Protein AF-A0A659UHJ4-F1 (afdb_monomer_lite)

Foldseek 3Di:
DVVVLVVVLCCCCVPVVDDSVVSNVVSVVVVVVVVVVVCVVCVVVVVPDPPDDVVVCQQQPNDDPNHHNVVVVVVVVVVVVVCCCVPDPCVVVVVD

Radius of gyration: 18.61 Å; chains: 1; bounding box: 49×20×44 Å

pLDDT: mean 73.43, std 11.4, range [45.81, 89.38]

Structure (mmCIF, N/CA/C/O backbone):
data_AF-A0A659UHJ4-F1
#
_entry.id   AF-A0A659UHJ4-F1
#
loop_
_atom_s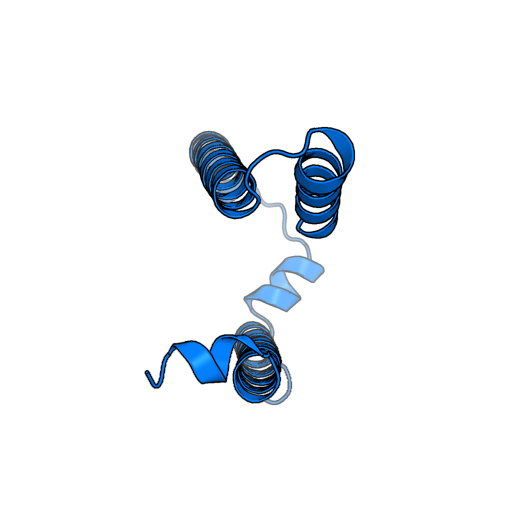ite.group_PDB
_atom_site.id
_atom_site.type_symbol
_atom_site.label_atom_id
_atom_site.label_alt_id
_atom_site.label_comp_id
_atom_site.label_asym_id
_atom_site.label_entity_id
_atom_site.label_seq_id
_atom_site.pdbx_PDB_ins_code
_atom_site.Cartn_x
_atom_site.Cartn_y
_atom_site.Cartn_z
_atom_site.occupancy
_atom_site.B_iso_or_equiv
_atom_site.auth_seq_id
_atom_site.auth_comp_id
_atom_site.auth_asym_id
_atom_site.auth_atom_id
_atom_site.pdbx_PDB_model_num
ATOM 1 N N . THR A 1 1 ? -0.776 -9.237 4.557 1.00 60.72 1 THR A N 1
ATOM 2 C CA . THR A 1 1 ? -1.642 -8.065 4.830 1.00 60.72 1 THR A CA 1
ATOM 3 C C . THR A 1 1 ? -2.667 -7.794 3.732 1.00 60.72 1 THR A C 1
ATOM 5 O O . THR A 1 1 ? -3.848 -7.734 4.044 1.00 60.72 1 THR A O 1
ATOM 8 N N . GLY A 1 2 ? -2.280 -7.720 2.449 1.00 66.38 2 GLY A N 1
ATOM 9 C CA . GLY A 1 2 ? -3.224 -7.447 1.344 1.00 66.38 2 GLY A CA 1
ATOM 10 C C . GLY A 1 2 ? -4.383 -8.445 1.188 1.00 66.38 2 GLY A C 1
ATOM 11 O O . GLY A 1 2 ? -5.489 -8.039 0.851 1.00 66.38 2 GLY A O 1
ATOM 12 N N . LEU A 1 3 ? -4.173 -9.726 1.511 1.00 75.31 3 LEU A N 1
ATOM 13 C CA . LEU A 1 3 ? -5.217 -10.759 1.427 1.00 75.31 3 LEU A CA 1
ATOM 14 C C . LEU A 1 3 ? -6.364 -10.508 2.424 1.00 75.31 3 LEU A C 1
ATOM 16 O O . LEU A 1 3 ? -7.528 -10.615 2.056 1.00 75.31 3 LEU A O 1
ATOM 20 N N . ILE A 1 4 ? -6.047 -10.081 3.652 1.00 81.00 4 ILE A N 1
ATOM 21 C CA . ILE A 1 4 ? -7.046 -9.757 4.687 1.00 81.00 4 ILE A CA 1
ATOM 22 C C . ILE A 1 4 ? -7.884 -8.551 4.249 1.00 81.00 4 ILE A C 1
ATOM 24 O O . ILE A 1 4 ? -9.111 -8.602 4.277 1.00 81.00 4 ILE A O 1
ATOM 28 N N . PHE A 1 5 ? -7.231 -7.491 3.767 1.00 74.25 5 PHE A N 1
ATOM 29 C CA . PHE A 1 5 ? -7.928 -6.315 3.246 1.00 74.25 5 PHE A CA 1
ATOM 30 C C . PHE A 1 5 ? -8.770 -6.634 2.001 1.00 74.25 5 PHE A C 1
ATOM 32 O O . PHE A 1 5 ? -9.868 -6.100 1.853 1.00 74.25 5 PHE A O 1
ATOM 39 N N . GLY A 1 6 ? -8.306 -7.537 1.134 1.00 76.81 6 GLY A N 1
ATOM 40 C CA . GLY A 1 6 ? -9.074 -8.037 -0.007 1.00 76.81 6 GLY A CA 1
ATOM 41 C C . GLY A 1 6 ? -10.316 -8.829 0.411 1.00 76.81 6 GLY A C 1
ATOM 42 O O . GLY A 1 6 ? -11.397 -8.592 -0.122 1.00 76.81 6 GLY A O 1
ATOM 43 N N . ALA A 1 7 ? -10.191 -9.710 1.406 1.00 82.00 7 ALA A N 1
ATOM 44 C CA . ALA A 1 7 ? -11.303 -10.498 1.934 1.00 82.00 7 ALA A CA 1
ATOM 45 C C . ALA A 1 7 ? -12.368 -9.622 2.615 1.00 82.00 7 ALA A C 1
ATOM 47 O O . ALA A 1 7 ? -13.559 -9.798 2.365 1.00 82.00 7 ALA A O 1
ATOM 48 N N . ILE A 1 8 ? -11.950 -8.632 3.414 1.00 79.69 8 ILE A N 1
ATOM 49 C CA . ILE A 1 8 ? -12.860 -7.678 4.068 1.00 79.69 8 ILE A CA 1
ATOM 50 C C . ILE A 1 8 ? -13.614 -6.847 3.023 1.00 79.69 8 ILE A C 1
ATOM 52 O O . ILE A 1 8 ? -14.835 -6.727 3.095 1.00 79.69 8 ILE A O 1
ATOM 56 N N . ASN A 1 9 ? -12.916 -6.325 2.011 1.00 78.69 9 ASN A N 1
ATOM 57 C CA . ASN A 1 9 ? -13.557 -5.578 0.928 1.00 78.69 9 ASN A CA 1
ATOM 58 C C . ASN A 1 9 ? -14.519 -6.457 0.112 1.00 78.69 9 ASN A C 1
ATOM 60 O O . ASN A 1 9 ? -15.630 -6.026 -0.190 1.00 78.69 9 ASN A O 1
ATOM 64 N N . GLY A 1 10 ? -14.136 -7.701 -0.193 1.00 76.00 10 GLY A N 1
ATOM 65 C CA . GLY A 1 10 ? -14.999 -8.667 -0.874 1.00 76.00 10 GLY A CA 1
ATOM 66 C C . GLY A 1 10 ? -16.270 -8.990 -0.084 1.00 76.00 10 GLY A C 1
ATOM 67 O O . GLY A 1 10 ? -17.354 -9.034 -0.662 1.00 76.00 10 GLY A O 1
ATOM 68 N N . TYR A 1 11 ? -16.163 -9.129 1.241 1.00 81.81 11 TYR A N 1
ATOM 69 C CA . TYR A 1 11 ? -17.307 -9.343 2.128 1.00 81.81 11 TYR A CA 1
ATOM 70 C C . TYR A 1 11 ? -18.238 -8.120 2.189 1.00 81.81 11 TYR A C 1
ATOM 72 O O . TYR A 1 11 ? -19.448 -8.255 2.018 1.00 81.81 11 TYR A O 1
ATOM 80 N N . LEU A 1 12 ? -17.695 -6.911 2.360 1.00 72.44 12 LEU A N 1
ATOM 81 C CA . LEU A 1 12 ? -18.486 -5.674 2.443 1.00 72.44 12 LEU A CA 1
ATOM 82 C C . LEU A 1 12 ? -19.227 -5.354 1.135 1.00 72.44 12 LEU A C 1
ATOM 84 O O . LEU A 1 12 ? -20.372 -4.903 1.157 1.00 72.44 12 LEU A O 1
ATOM 88 N N . VAL A 1 13 ? -18.601 -5.611 -0.013 1.00 76.62 13 VAL A N 1
ATOM 89 C CA . VAL A 1 13 ? -19.222 -5.374 -1.323 1.00 76.62 13 VAL A CA 1
AT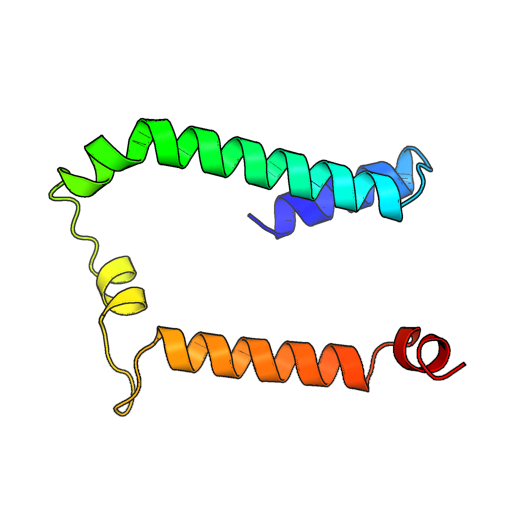OM 90 C C . VAL A 1 13 ? -20.195 -6.495 -1.690 1.00 76.62 13 VAL A C 1
ATOM 92 O O . VAL A 1 13 ? -21.300 -6.217 -2.155 1.00 76.62 13 VAL A O 1
ATOM 95 N N . GLY A 1 14 ? -19.817 -7.755 -1.461 1.00 74.88 14 GLY A N 1
ATOM 96 C CA . GLY A 1 14 ? -20.618 -8.922 -1.833 1.00 74.88 14 GLY A CA 1
ATOM 97 C C . GLY A 1 14 ? -21.831 -9.164 -0.931 1.00 74.88 14 GLY A C 1
ATOM 98 O O . GLY A 1 14 ? -22.890 -9.537 -1.432 1.00 74.88 14 GLY A O 1
ATOM 99 N N . TYR A 1 15 ? -21.701 -8.927 0.379 1.00 72.81 15 TYR A N 1
ATOM 100 C CA . TYR A 1 15 ? -22.749 -9.216 1.365 1.00 72.81 15 TYR A CA 1
ATOM 101 C C . TYR A 1 15 ? -23.552 -7.969 1.770 1.00 72.81 15 TYR A C 1
ATOM 103 O O . TYR A 1 15 ? -24.779 -8.020 1.793 1.00 72.81 15 TYR A O 1
ATOM 111 N N . LEU A 1 16 ? -22.894 -6.825 2.024 1.00 73.81 16 LEU A N 1
ATOM 112 C CA . LEU A 1 16 ? -23.570 -5.580 2.442 1.00 73.81 16 LEU A CA 1
ATOM 113 C C . LEU A 1 16 ? -24.033 -4.694 1.266 1.00 73.81 16 LEU A C 1
ATOM 115 O O . LEU A 1 16 ? -24.693 -3.682 1.497 1.00 73.81 16 LEU A O 1
ATOM 119 N N . ARG A 1 17 ? -23.717 -5.060 0.011 1.00 74.12 17 ARG A N 1
ATOM 120 C CA . ARG A 1 17 ? -24.079 -4.317 -1.221 1.00 74.12 17 ARG A CA 1
ATOM 121 C C . ARG A 1 17 ? -23.707 -2.824 -1.190 1.00 74.12 17 ARG A C 1
ATOM 123 O O . ARG A 1 17 ? -24.368 -1.993 -1.813 1.00 74.12 17 ARG A O 1
ATOM 130 N N . LEU A 1 18 ? -22.641 -2.467 -0.475 1.00 72.25 18 LEU A N 1
ATOM 131 C CA . LEU A 1 18 ? -22.114 -1.103 -0.447 1.00 72.25 18 LEU A CA 1
ATOM 132 C C . LEU A 1 18 ? -21.387 -0.778 -1.762 1.00 72.25 18 LEU A C 1
ATOM 134 O O . LEU A 1 18 ? -20.884 -1.668 -2.450 1.00 72.25 18 LEU A O 1
ATOM 138 N N . ARG A 1 19 ? -21.306 0.511 -2.123 1.00 78.75 19 ARG A N 1
ATOM 139 C CA . ARG A 1 19 ? -20.552 0.942 -3.313 1.00 78.75 19 ARG A CA 1
ATOM 140 C C . ARG A 1 19 ? -19.077 0.576 -3.150 1.00 78.75 19 ARG A C 1
ATOM 142 O O . ARG A 1 19 ? -18.386 1.161 -2.318 1.00 78.75 19 ARG A O 1
ATOM 149 N N . ALA A 1 20 ? -18.608 -0.324 -4.013 1.00 74.19 20 ALA A N 1
ATOM 150 C CA . ALA A 1 20 ? -17.269 -0.905 -3.956 1.00 74.19 20 ALA A CA 1
ATOM 151 C C . ALA A 1 20 ? -16.144 0.130 -3.899 1.00 74.19 20 ALA A C 1
ATOM 153 O O . ALA A 1 20 ? -15.194 -0.036 -3.145 1.00 74.19 20 ALA A O 1
ATOM 154 N N . PHE A 1 21 ? -16.292 1.229 -4.636 1.00 77.81 21 PHE A N 1
ATOM 155 C CA . PHE A 1 21 ? -15.305 2.302 -4.664 1.00 77.81 21 PHE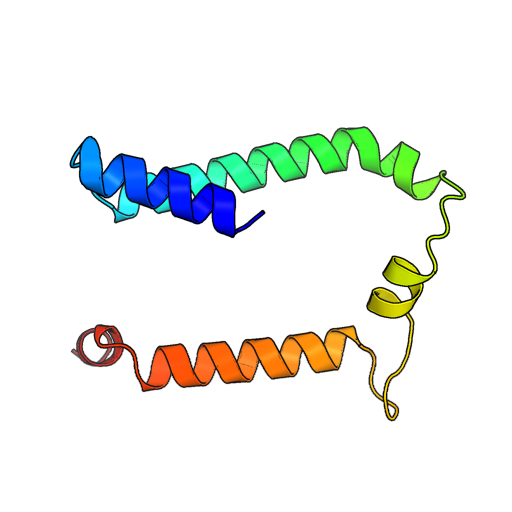 A CA 1
ATOM 156 C C . PHE A 1 21 ? -15.081 2.948 -3.289 1.00 77.81 21 PHE A C 1
ATOM 158 O O . PHE A 1 21 ? -13.943 3.186 -2.882 1.00 77.81 21 PHE A O 1
ATOM 165 N N . LEU A 1 22 ? -16.167 3.205 -2.554 1.00 79.06 22 LEU A N 1
ATOM 166 C CA . LEU A 1 22 ? -16.097 3.885 -1.265 1.00 79.06 22 LEU A CA 1
ATOM 167 C C . LEU A 1 22 ? -15.470 2.968 -0.215 1.00 79.06 22 LEU A C 1
ATOM 169 O O . LEU A 1 22 ? -14.569 3.394 0.500 1.00 79.06 22 LEU A O 1
ATOM 173 N N . THR A 1 23 ? -15.888 1.702 -0.149 1.00 81.75 23 THR A N 1
ATOM 174 C CA . THR A 1 23 ? -15.372 0.762 0.856 1.00 81.75 23 THR A CA 1
ATOM 175 C C . THR A 1 23 ? -13.891 0.475 0.650 1.00 81.75 23 THR A C 1
ATOM 177 O O . THR A 1 23 ? -13.143 0.483 1.620 1.00 81.75 23 THR A O 1
ATOM 180 N N . THR A 1 24 ? -13.426 0.351 -0.597 1.00 84.31 24 THR A N 1
ATOM 181 C CA . THR A 1 24 ? -11.995 0.154 -0.861 1.00 84.31 24 THR A CA 1
ATOM 182 C C . THR A 1 24 ? -11.161 1.374 -0.486 1.00 84.31 24 THR A C 1
ATOM 184 O O . THR A 1 24 ? -10.085 1.214 0.086 1.00 84.31 24 THR A O 1
ATOM 187 N N . LEU A 1 25 ? -11.655 2.588 -0.760 1.00 85.06 25 LEU A N 1
ATOM 188 C CA . LE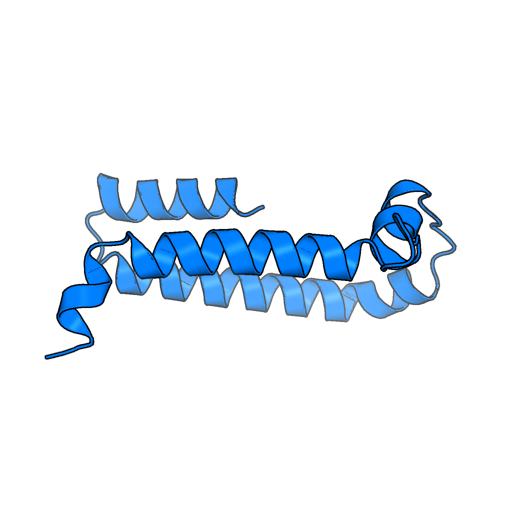U A 1 25 ? -10.957 3.827 -0.411 1.00 85.06 25 LEU A CA 1
ATOM 189 C C . LEU A 1 25 ? -10.890 4.001 1.111 1.00 85.06 25 LEU A C 1
ATOM 191 O O . LEU A 1 25 ? -9.818 4.260 1.653 1.00 85.06 25 LEU A O 1
ATOM 195 N N . VAL A 1 26 ? -12.005 3.781 1.812 1.00 84.56 26 VAL A N 1
ATOM 196 C CA . VAL A 1 26 ? -12.069 3.865 3.279 1.00 84.56 26 VAL A CA 1
ATOM 197 C C . VAL A 1 26 ? -11.155 2.832 3.930 1.00 84.56 26 VAL A C 1
ATOM 199 O O . VAL A 1 26 ? -10.391 3.176 4.828 1.00 84.56 26 VAL A O 1
ATOM 202 N N . THR A 1 27 ? -11.168 1.586 3.457 1.00 85.06 27 THR A N 1
ATOM 203 C CA . THR A 1 27 ? -10.283 0.540 3.977 1.00 85.06 27 THR A CA 1
ATOM 204 C C . THR A 1 27 ? -8.805 0.867 3.737 1.00 85.06 27 THR A C 1
ATOM 206 O O . THR A 1 27 ? -7.988 0.625 4.626 1.00 85.06 27 THR A O 1
ATOM 209 N N . PHE A 1 28 ? -8.452 1.473 2.596 1.00 84.94 28 PHE A N 1
ATOM 210 C CA . PHE A 1 28 ? -7.083 1.930 2.334 1.00 84.94 28 PHE A CA 1
ATOM 211 C C . PHE A 1 28 ? -6.651 3.074 3.256 1.00 84.94 28 PHE A C 1
ATOM 213 O O . PHE A 1 28 ? -5.573 2.996 3.842 1.00 84.94 28 PHE A O 1
ATOM 220 N N . ILE A 1 29 ? -7.480 4.110 3.419 1.00 88.50 29 ILE A N 1
ATOM 221 C CA . ILE A 1 29 ? -7.167 5.244 4.303 1.00 88.50 29 ILE A CA 1
ATOM 222 C C . ILE A 1 29 ? -7.052 4.775 5.754 1.00 88.50 29 ILE A C 1
ATOM 224 O O . ILE A 1 29 ? -6.108 5.148 6.445 1.00 88.50 29 ILE A O 1
ATOM 228 N N . PHE A 1 30 ? -7.964 3.913 6.205 1.00 86.31 30 PHE A N 1
ATOM 229 C CA . PHE A 1 30 ? -7.924 3.361 7.555 1.00 86.31 30 PHE A CA 1
ATOM 230 C C . PHE A 1 30 ? -6.657 2.529 7.795 1.00 86.31 30 PHE A C 1
ATOM 232 O O . PHE A 1 30 ? -5.971 2.723 8.795 1.00 86.31 30 PHE A O 1
ATOM 239 N N . GLY A 1 31 ? -6.303 1.644 6.855 1.00 85.81 31 GLY A N 1
ATOM 240 C CA . GLY A 1 31 ? -5.068 0.861 6.931 1.00 85.81 31 GLY A CA 1
ATOM 241 C C . GLY A 1 31 ? -3.812 1.736 6.939 1.00 85.81 31 GLY A C 1
ATOM 242 O O . GLY A 1 31 ? -2.884 1.461 7.697 1.00 85.81 31 GLY A O 1
ATOM 243 N N . ARG A 1 32 ? -3.799 2.819 6.149 1.00 87.88 32 ARG A N 1
ATOM 244 C CA . ARG A 1 32 ? -2.704 3.795 6.137 1.00 87.88 32 ARG A CA 1
ATOM 245 C C . ARG A 1 32 ? -2.581 4.533 7.469 1.00 87.88 32 ARG A C 1
ATOM 247 O O . ARG A 1 32 ? -1.484 4.600 8.006 1.00 87.88 32 ARG A O 1
ATOM 254 N N . ALA A 1 33 ? -3.688 5.038 8.007 1.00 86.62 33 ALA A N 1
ATOM 255 C CA . ALA A 1 33 ? -3.705 5.743 9.285 1.00 86.62 33 ALA A CA 1
ATOM 256 C C . ALA A 1 33 ? -3.248 4.837 10.438 1.00 86.62 33 ALA A C 1
ATOM 258 O O . ALA A 1 33 ? -2.445 5.250 11.268 1.00 86.62 33 ALA A O 1
ATOM 259 N N . LEU A 1 34 ? -3.705 3.580 10.455 1.00 87.50 34 LEU A N 1
ATOM 260 C CA . LEU A 1 34 ? -3.257 2.590 11.430 1.00 87.50 34 LEU A CA 1
ATOM 261 C C . LEU A 1 34 ? -1.745 2.354 11.324 1.00 87.50 34 LEU A C 1
ATOM 263 O O . LEU A 1 34 ? -1.051 2.367 12.335 1.00 87.50 34 LEU A O 1
ATOM 267 N N . PHE A 1 35 ? -1.229 2.179 10.105 1.00 86.56 35 PHE A N 1
ATOM 268 C CA . PHE A 1 35 ? 0.204 2.012 9.877 1.00 86.56 35 PHE A CA 1
ATOM 269 C C . PHE A 1 35 ? 1.012 3.235 10.328 1.00 86.56 35 PHE A C 1
ATOM 271 O O . PHE A 1 35 ? 2.022 3.063 10.998 1.00 86.56 35 PHE A O 1
ATOM 278 N N . ASP A 1 36 ? 0.559 4.453 10.025 1.00 86.44 36 ASP A N 1
ATOM 279 C CA . ASP A 1 36 ? 1.249 5.683 10.430 1.00 86.44 36 ASP A CA 1
ATOM 280 C C . ASP A 1 36 ? 1.271 5.847 11.960 1.00 86.44 36 ASP A C 1
ATOM 282 O O . ASP A 1 36 ? 2.296 6.252 12.509 1.00 86.44 36 ASP A O 1
ATOM 286 N N . ILE A 1 37 ? 0.197 5.476 12.671 1.00 85.50 37 ILE A N 1
ATOM 287 C CA . ILE A 1 37 ? 0.181 5.449 14.145 1.00 85.50 37 ILE A CA 1
ATOM 288 C C . ILE A 1 37 ? 1.205 4.438 14.663 1.00 85.50 37 ILE A C 1
ATOM 290 O O . ILE A 1 37 ? 2.034 4.786 15.501 1.00 85.50 37 ILE A O 1
ATOM 294 N N . LEU A 1 38 ? 1.182 3.209 14.135 1.00 83.06 38 LEU A N 1
ATOM 295 C CA . LEU A 1 38 ? 2.119 2.157 14.529 1.00 83.06 38 LEU A CA 1
ATOM 296 C C . LEU A 1 38 ? 3.567 2.596 14.295 1.00 83.06 38 LEU A C 1
ATOM 298 O O . LEU A 1 38 ? 4.385 2.504 15.201 1.00 83.06 38 LEU A O 1
ATOM 302 N N . VAL A 1 39 ? 3.888 3.119 13.113 1.00 82.44 39 VAL A N 1
ATOM 303 C CA . VAL A 1 39 ? 5.233 3.622 12.817 1.00 82.44 39 VAL A CA 1
ATOM 304 C C . VAL A 1 39 ? 5.590 4.772 13.745 1.00 82.44 39 VAL A C 1
ATOM 306 O O . VAL A 1 39 ? 6.670 4.759 14.306 1.00 82.44 39 VAL A O 1
ATOM 309 N N . THR A 1 40 ? 4.705 5.736 13.983 1.00 84.44 40 THR A N 1
ATOM 310 C CA . THR A 1 40 ? 5.015 6.866 14.874 1.00 84.44 40 THR A CA 1
ATOM 311 C C . THR A 1 40 ? 5.319 6.408 16.303 1.00 84.44 40 THR A C 1
ATOM 313 O O . THR A 1 40 ? 6.221 6.944 16.939 1.00 84.44 40 THR A O 1
ATOM 316 N N . THR A 1 41 ? 4.593 5.409 16.814 1.00 77.00 41 THR A N 1
ATOM 317 C CA . THR A 1 41 ? 4.797 4.883 18.172 1.00 77.00 41 THR A CA 1
ATOM 318 C C . THR A 1 41 ? 6.013 3.962 18.270 1.00 77.00 41 THR A C 1
ATOM 320 O O . THR A 1 41 ? 6.761 4.054 19.236 1.00 77.00 41 THR A O 1
ATOM 323 N N . TYR A 1 42 ? 6.240 3.103 17.275 1.00 74.75 42 TYR A N 1
ATOM 324 C CA . TYR A 1 42 ? 7.293 2.085 17.312 1.00 74.75 42 TYR A CA 1
ATOM 325 C C . TYR A 1 42 ? 8.571 2.482 16.557 1.00 74.75 42 TYR A C 1
ATOM 327 O O . TYR A 1 42 ? 9.555 1.760 16.639 1.00 74.75 42 TYR A O 1
ATOM 335 N N . ALA A 1 43 ? 8.616 3.609 15.835 1.00 67.62 43 ALA A N 1
ATOM 336 C CA . ALA A 1 43 ? 9.796 4.014 15.058 1.00 67.62 43 ALA A CA 1
ATOM 337 C C . ALA A 1 43 ? 11.033 4.237 15.931 1.00 67.62 43 ALA A C 1
ATOM 339 O O . ALA A 1 43 ? 12.132 3.883 15.511 1.00 67.62 43 ALA A O 1
ATOM 340 N N . ALA A 1 44 ? 10.861 4.804 17.129 1.00 65.81 44 ALA A N 1
ATOM 341 C CA . ALA A 1 44 ? 11.963 5.019 18.065 1.00 65.81 44 ALA A CA 1
ATOM 342 C C . ALA A 1 44 ? 12.508 3.685 18.600 1.00 65.81 44 ALA A C 1
ATOM 344 O O . ALA A 1 44 ? 13.719 3.471 18.602 1.00 65.81 44 ALA A O 1
ATOM 345 N N . ASP A 1 45 ? 11.615 2.761 18.963 1.00 62.53 45 ASP A N 1
ATOM 346 C CA . ASP A 1 45 ? 11.993 1.426 19.433 1.00 62.53 45 ASP A CA 1
ATOM 347 C C . ASP A 1 45 ? 12.632 0.592 18.316 1.00 62.53 45 ASP A C 1
ATOM 349 O O . ASP A 1 45 ? 13.616 -0.094 18.559 1.00 62.53 45 ASP A O 1
ATOM 353 N N . VAL A 1 46 ? 12.136 0.686 17.078 1.00 63.06 46 VAL A N 1
ATOM 354 C CA . VAL A 1 46 ? 12.711 0.002 15.907 1.00 63.06 46 VAL A CA 1
ATOM 355 C C . VAL A 1 46 ? 14.091 0.560 15.548 1.00 63.06 46 VAL A C 1
ATOM 357 O O . VAL A 1 46 ? 14.973 -0.218 15.207 1.00 63.06 46 VAL A O 1
ATOM 360 N N . GLN A 1 47 ? 14.315 1.875 15.658 1.00 60.88 47 GLN A N 1
ATOM 361 C CA . GLN A 1 47 ? 15.631 2.481 15.390 1.00 60.88 47 GLN A CA 1
ATOM 362 C C . GLN A 1 47 ? 16.689 2.132 16.441 1.00 60.88 47 GLN A C 1
ATOM 364 O O . GLN A 1 47 ? 17.874 2.103 16.120 1.00 60.88 47 GLN A O 1
ATOM 369 N N . LEU A 1 48 ? 16.277 1.885 17.686 1.00 60.94 48 LEU A N 1
ATOM 370 C CA . LEU A 1 48 ? 17.173 1.517 18.786 1.00 60.94 48 LEU A CA 1
ATOM 371 C C . LEU A 1 48 ? 17.276 -0.002 18.993 1.00 60.94 48 LEU A C 1
ATOM 373 O O . LEU A 1 48 ? 18.131 -0.465 19.750 1.00 60.94 48 LEU A O 1
ATOM 377 N N . SER A 1 49 ? 16.415 -0.783 18.338 1.00 52.00 49 SER A N 1
ATOM 378 C CA . SER A 1 49 ? 16.416 -2.237 18.430 1.00 52.00 49 SER A CA 1
ATOM 379 C C . SER A 1 49 ? 17.581 -2.828 17.641 1.00 52.00 49 SER A C 1
ATOM 381 O O . SER A 1 49 ? 17.699 -2.644 16.434 1.00 52.00 49 SER A O 1
ATOM 383 N N . THR A 1 50 ? 18.403 -3.634 18.310 1.00 55.03 50 THR A N 1
ATOM 384 C CA . THR A 1 50 ? 19.409 -4.514 17.694 1.00 55.03 50 THR A CA 1
ATOM 385 C C . THR A 1 50 ? 18.785 -5.784 17.098 1.00 55.03 50 THR A C 1
ATOM 387 O O . THR A 1 50 ? 19.451 -6.815 16.987 1.00 55.03 50 THR A O 1
ATOM 390 N N . ALA A 1 51 ? 17.498 -5.748 16.737 1.00 54.19 51 ALA A N 1
ATOM 391 C CA . ALA A 1 51 ? 16.815 -6.831 16.045 1.00 54.19 51 ALA A CA 1
ATOM 392 C C . ALA A 1 51 ? 17.284 -6.896 14.583 1.00 54.19 51 ALA A C 1
ATOM 394 O O . ALA A 1 51 ? 16.574 -6.497 13.664 1.00 54.19 51 ALA A O 1
ATOM 395 N N . THR A 1 52 ? 18.499 -7.406 14.373 1.00 57.97 52 THR A N 1
ATOM 396 C CA . THR A 1 52 ? 18.932 -7.886 13.060 1.00 57.97 52 THR A CA 1
ATOM 397 C C . THR A 1 52 ? 18.115 -9.128 12.739 1.00 57.97 52 THR A C 1
ATOM 399 O O . THR A 1 52 ? 17.985 -10.052 13.548 1.00 57.97 52 THR A O 1
ATOM 402 N N . SER A 1 53 ? 17.476 -9.121 11.580 1.00 60.34 53 SER A N 1
ATOM 403 C CA . SER A 1 53 ? 16.878 -10.328 11.043 1.00 60.34 53 SER A CA 1
ATOM 404 C C . SER A 1 53 ? 17.491 -10.519 9.671 1.00 60.34 53 SER A C 1
ATOM 406 O O . SER A 1 53 ? 17.261 -9.700 8.777 1.00 60.34 53 SER A O 1
ATOM 408 N N . ASP A 1 54 ? 18.223 -11.618 9.507 1.00 61.50 54 ASP A N 1
ATOM 409 C CA . ASP A 1 54 ? 18.943 -11.944 8.274 1.00 61.50 54 ASP A CA 1
ATOM 410 C C . ASP A 1 54 ? 18.034 -11.887 7.034 1.00 61.50 54 ASP A C 1
ATOM 412 O O . ASP A 1 54 ? 18.472 -11.550 5.940 1.00 61.50 54 ASP A O 1
ATOM 416 N N . VAL A 1 55 ? 16.736 -12.175 7.198 1.00 64.81 55 VAL A N 1
ATOM 417 C CA . VAL A 1 55 ? 15.737 -12.130 6.120 1.00 64.81 55 VAL A CA 1
ATOM 418 C C . VAL A 1 55 ? 15.364 -10.695 5.727 1.00 64.81 55 VAL A C 1
ATOM 420 O O . VAL A 1 55 ? 15.241 -10.403 4.538 1.00 64.81 55 VAL A O 1
ATOM 423 N N . LEU A 1 56 ? 15.170 -9.794 6.695 1.00 60.62 56 LEU A N 1
ATOM 424 C CA . LEU A 1 56 ? 14.859 -8.384 6.420 1.00 60.62 56 LEU A CA 1
ATOM 425 C C . LEU A 1 56 ? 16.088 -7.634 5.897 1.00 60.62 56 LEU A C 1
ATOM 427 O O . LEU A 1 56 ? 15.949 -6.850 4.959 1.00 60.62 56 LEU A O 1
ATOM 431 N N . ASP A 1 57 ? 17.273 -7.950 6.417 1.00 66.50 57 ASP A N 1
ATOM 432 C CA . ASP A 1 57 ? 18.543 -7.403 5.933 1.00 66.50 57 ASP A CA 1
ATOM 433 C C . ASP A 1 57 ? 18.842 -7.909 4.512 1.00 66.50 57 ASP A C 1
ATOM 435 O O . ASP A 1 57 ? 19.263 -7.141 3.648 1.00 66.50 57 ASP A O 1
ATOM 439 N N . PHE A 1 58 ? 18.505 -9.167 4.198 1.00 64.44 58 PHE A N 1
ATOM 440 C CA . PHE A 1 58 ? 18.594 -9.679 2.831 1.00 64.44 58 PHE A CA 1
ATOM 441 C C . PHE A 1 58 ? 17.631 -8.961 1.872 1.00 64.44 58 PHE A C 1
ATOM 443 O O . PHE A 1 58 ? 18.009 -8.604 0.759 1.00 64.44 58 PHE A O 1
ATOM 450 N N . ILE A 1 59 ? 16.388 -8.703 2.275 1.00 65.75 59 ILE A N 1
ATOM 451 C CA . ILE A 1 59 ? 15.419 -8.000 1.418 1.00 65.75 59 ILE A CA 1
ATOM 452 C C . ILE A 1 59 ? 15.794 -6.520 1.223 1.00 65.75 59 ILE A C 1
ATOM 454 O O . ILE A 1 59 ? 15.570 -5.971 0.141 1.00 65.75 59 ILE A O 1
ATOM 458 N N . GLY A 1 60 ? 16.342 -5.878 2.257 1.00 60.41 60 GLY A N 1
ATOM 459 C CA . GLY A 1 60 ? 16.675 -4.454 2.256 1.00 60.41 60 GLY A CA 1
ATOM 460 C C . GLY A 1 60 ? 18.022 -4.127 1.615 1.00 60.41 60 GLY A C 1
ATOM 461 O O . GLY A 1 60 ? 18.087 -3.247 0.757 1.00 60.41 60 GLY A O 1
ATOM 462 N N . ASP A 1 61 ? 19.073 -4.850 1.999 1.00 61.31 61 ASP A N 1
ATOM 463 C CA . ASP A 1 61 ? 20.467 -4.446 1.772 1.00 61.31 61 ASP A CA 1
ATOM 464 C C . ASP A 1 61 ? 21.247 -5.421 0.876 1.00 61.31 61 ASP A C 1
ATOM 466 O O . ASP A 1 61 ? 22.293 -5.077 0.318 1.00 61.31 61 ASP A O 1
ATOM 470 N N . SER A 1 62 ? 20.733 -6.640 0.659 1.00 65.19 62 SER A N 1
ATOM 471 C CA . SER A 1 62 ? 21.426 -7.589 -0.213 1.00 65.19 62 SER A CA 1
ATOM 472 C C . SER A 1 62 ? 21.252 -7.277 -1.699 1.00 65.19 62 SER A C 1
ATOM 474 O O . SER A 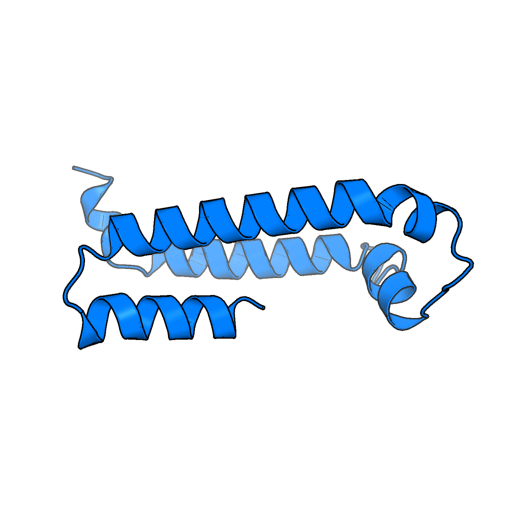1 62 ? 20.237 -6.763 -2.186 1.00 65.19 62 SER A O 1
ATOM 476 N N . THR A 1 63 ? 22.298 -7.618 -2.443 1.00 68.75 63 THR A N 1
ATOM 477 C CA . THR A 1 63 ? 22.384 -7.467 -3.890 1.00 68.75 63 THR A CA 1
ATOM 478 C C . THR A 1 63 ? 22.243 -8.837 -4.537 1.00 68.75 63 THR A C 1
ATOM 480 O O . THR A 1 63 ? 23.047 -9.738 -4.307 1.00 68.75 63 THR A O 1
ATOM 483 N N . PHE A 1 64 ? 21.236 -8.994 -5.392 1.00 67.75 64 PHE A N 1
ATOM 484 C CA . PHE A 1 64 ? 21.074 -10.174 -6.230 1.00 67.75 64 PHE A CA 1
ATOM 485 C C . PHE A 1 64 ? 21.484 -9.828 -7.663 1.00 67.75 64 PHE A C 1
ATOM 487 O O . PHE A 1 64 ? 20.890 -8.954 -8.299 1.00 67.75 64 PHE A O 1
ATOM 494 N N . TRP A 1 65 ? 22.526 -10.497 -8.171 1.00 69.50 65 TRP A N 1
ATOM 495 C CA . TRP A 1 65 ? 23.072 -10.259 -9.520 1.00 69.50 65 TRP A CA 1
ATOM 496 C C . TRP A 1 65 ? 23.465 -8.788 -9.777 1.00 69.50 65 TRP A C 1
ATOM 498 O O . TRP A 1 65 ? 23.235 -8.239 -10.850 1.00 69.50 65 TRP A O 1
ATOM 508 N N . GLY A 1 66 ? 24.051 -8.132 -8.769 1.00 76.56 66 GLY A N 1
ATOM 509 C CA . GLY A 1 66 ? 24.527 -6.747 -8.871 1.00 76.56 66 GLY A CA 1
ATOM 510 C C . GLY A 1 66 ? 23.448 -5.666 -8.725 1.00 76.56 66 GLY A C 1
ATOM 511 O O . GLY A 1 66 ? 23.791 -4.488 -8.695 1.00 76.56 66 GLY A O 1
ATOM 512 N N . LEU A 1 67 ? 22.169 -6.034 -8.576 1.00 75.25 67 LEU A N 1
ATOM 513 C CA . LEU A 1 67 ? 21.067 -5.110 -8.276 1.00 75.25 67 LEU A CA 1
ATOM 514 C C . LEU A 1 67 ? 20.470 -5.410 -6.895 1.00 75.25 67 LEU A C 1
ATOM 516 O O . LEU A 1 67 ? 20.357 -6.572 -6.506 1.00 75.25 67 LEU A O 1
ATOM 520 N N . SER A 1 68 ? 20.091 -4.374 -6.140 1.00 82.12 68 SER A N 1
ATOM 521 C CA . SER A 1 68 ? 19.430 -4.555 -4.836 1.00 82.12 68 SER A CA 1
ATOM 522 C C . SER A 1 68 ? 18.136 -5.361 -5.002 1.00 82.12 68 SER A C 1
ATOM 524 O O . SER A 1 68 ? 17.408 -5.187 -5.985 1.00 82.12 68 SER A O 1
ATOM 526 N N . VAL A 1 69 ? 17.819 -6.226 -4.036 1.00 78.62 69 VAL A N 1
ATOM 527 C CA . VAL A 1 69 ? 16.565 -7.003 -4.010 1.00 78.62 69 VAL A CA 1
ATOM 528 C C . VAL A 1 69 ? 15.329 -6.096 -4.137 1.00 78.62 69 VAL A C 1
ATOM 530 O O . VAL A 1 69 ? 14.355 -6.461 -4.802 1.00 78.62 69 VAL A O 1
ATOM 533 N N . SER A 1 70 ? 15.399 -4.864 -3.624 1.00 78.94 70 SER A N 1
ATOM 534 C CA . SER A 1 70 ? 14.357 -3.843 -3.799 1.00 78.94 70 SER A CA 1
ATOM 535 C C . SER A 1 70 ? 14.128 -3.452 -5.269 1.00 78.94 70 SER A C 1
ATOM 537 O O . SER A 1 70 ? 12.988 -3.244 -5.686 1.00 78.94 70 SER A O 1
ATOM 539 N N . VAL A 1 71 ? 15.187 -3.402 -6.087 1.00 82.50 71 VAL A N 1
ATOM 540 C CA . VAL A 1 71 ? 15.100 -3.103 -7.531 1.00 82.50 71 VAL A CA 1
ATOM 541 C C . VAL A 1 71 ? 14.419 -4.249 -8.273 1.00 82.50 71 VAL A C 1
ATOM 543 O O . VAL A 1 71 ? 13.540 -4.015 -9.100 1.00 82.50 71 VAL A O 1
ATOM 546 N N . TRP A 1 72 ? 14.762 -5.494 -7.942 1.00 83.19 72 TRP A N 1
ATOM 547 C CA . TRP A 1 72 ? 14.099 -6.667 -8.514 1.00 83.19 72 TRP A CA 1
ATOM 548 C C . TRP A 1 72 ? 12.607 -6.721 -8.167 1.00 83.19 72 TRP A C 1
ATOM 550 O O . TRP A 1 72 ? 11.782 -6.973 -9.047 1.00 83.19 72 TRP A O 1
ATOM 560 N N . LEU A 1 73 ? 12.240 -6.411 -6.920 1.00 83.88 73 LEU A N 1
ATOM 561 C CA . LEU A 1 73 ? 10.837 -6.287 -6.512 1.00 83.88 73 LEU A CA 1
ATOM 562 C C . LEU A 1 73 ? 10.107 -5.183 -7.289 1.00 83.88 73 LEU A C 1
ATOM 564 O O . LEU A 1 73 ? 8.982 -5.403 -7.743 1.00 83.88 73 LEU A O 1
ATOM 568 N N . ALA A 1 74 ? 10.746 -4.029 -7.499 1.00 83.94 74 ALA A N 1
ATOM 569 C CA . ALA A 1 74 ? 10.184 -2.943 -8.298 1.00 83.94 74 ALA A CA 1
ATOM 570 C C . ALA A 1 74 ? 9.966 -3.355 -9.764 1.00 83.94 74 ALA A C 1
ATOM 572 O O . ALA A 1 74 ? 8.918 -3.047 -10.331 1.00 83.94 74 ALA A O 1
ATOM 573 N N . ILE A 1 75 ? 10.900 -4.101 -10.364 1.00 87.12 75 ILE A N 1
ATOM 574 C CA . ILE A 1 75 ? 10.765 -4.636 -11.729 1.00 87.12 75 ILE A CA 1
ATOM 575 C C . ILE A 1 75 ? 9.573 -5.595 -11.819 1.00 87.12 75 ILE A C 1
ATOM 577 O O . ILE A 1 75 ? 8.742 -5.456 -12.718 1.00 87.12 75 ILE A O 1
ATOM 581 N N . ILE A 1 76 ? 9.441 -6.537 -10.879 1.00 89.19 76 ILE A N 1
ATOM 582 C CA . ILE A 1 76 ? 8.304 -7.470 -10.843 1.00 89.19 76 ILE A CA 1
ATOM 583 C C . ILE A 1 76 ? 6.986 -6.697 -10.715 1.00 89.19 76 ILE A C 1
ATOM 585 O O . ILE A 1 76 ? 6.049 -6.947 -11.475 1.00 89.19 76 ILE A O 1
ATOM 589 N N . LEU A 1 77 ? 6.917 -5.728 -9.797 1.00 88.31 77 LEU A N 1
ATOM 590 C CA . LEU A 1 77 ? 5.735 -4.888 -9.607 1.00 88.31 77 LEU A CA 1
ATOM 591 C C . LEU A 1 77 ? 5.394 -4.092 -10.875 1.00 88.31 77 LEU A C 1
ATOM 593 O O . LEU A 1 77 ? 4.222 -4.018 -11.252 1.00 88.31 77 LEU A O 1
ATOM 597 N N . ALA A 1 78 ? 6.397 -3.530 -11.550 1.00 85.50 78 ALA A N 1
ATOM 598 C CA . ALA A 1 78 ? 6.230 -2.793 -12.797 1.00 85.50 78 ALA A CA 1
ATOM 599 C C . ALA A 1 78 ? 5.686 -3.691 -13.912 1.00 85.50 78 ALA A C 1
ATOM 601 O O . ALA A 1 78 ? 4.749 -3.296 -14.600 1.00 85.50 78 ALA A O 1
ATOM 602 N N . ILE A 1 79 ? 6.196 -4.919 -14.050 1.00 89.38 79 ILE A N 1
ATOM 603 C CA . ILE A 1 79 ? 5.700 -5.898 -15.027 1.00 89.38 79 ILE A CA 1
ATOM 604 C C . ILE A 1 79 ? 4.249 -6.276 -14.721 1.00 89.38 79 ILE A C 1
ATOM 606 O O . ILE A 1 79 ? 3.401 -6.220 -15.610 1.00 89.38 79 ILE A O 1
ATOM 610 N N . VAL A 1 80 ? 3.938 -6.622 -13.467 1.00 86.31 80 VAL A N 1
ATOM 611 C CA . VAL A 1 80 ? 2.571 -6.975 -13.051 1.00 86.31 80 VAL A CA 1
ATOM 612 C C . VAL A 1 80 ? 1.614 -5.819 -13.323 1.00 86.31 80 VAL A C 1
ATOM 614 O O . VAL A 1 80 ? 0.555 -6.031 -13.907 1.00 86.31 80 VAL A O 1
ATOM 617 N N . THR A 1 81 ? 2.000 -4.595 -12.964 1.00 81.00 81 THR A N 1
ATOM 618 C CA . THR A 1 81 ? 1.192 -3.390 -13.188 1.00 81.00 81 THR A CA 1
ATOM 619 C C . THR A 1 81 ? 1.032 -3.098 -14.677 1.00 81.00 81 THR A C 1
ATOM 621 O O . THR A 1 81 ? -0.073 -2.815 -15.127 1.00 81.00 81 THR A O 1
ATOM 624 N N . HIS A 1 82 ? 2.094 -3.229 -15.472 1.00 83.69 82 HIS A N 1
ATOM 625 C CA . HIS A 1 82 ? 2.048 -3.031 -16.918 1.00 83.69 82 HIS A CA 1
ATOM 626 C C . HIS A 1 82 ? 1.118 -4.042 -17.596 1.00 83.69 82 HIS A C 1
ATOM 628 O O . HIS A 1 82 ? 0.286 -3.660 -18.417 1.00 83.69 82 HIS A O 1
ATOM 634 N N . ILE A 1 83 ? 1.189 -5.321 -17.212 1.00 83.81 83 ILE A N 1
ATOM 635 C CA . ILE A 1 83 ? 0.288 -6.363 -17.719 1.00 83.81 83 ILE A CA 1
ATOM 636 C C . ILE A 1 83 ? -1.143 -6.104 -17.246 1.00 83.81 83 ILE A C 1
ATOM 638 O O . ILE A 1 83 ? -2.071 -6.207 -18.046 1.00 83.81 83 ILE A O 1
ATOM 642 N N . ALA A 1 84 ? -1.333 -5.753 -15.973 1.00 77.50 84 ALA A N 1
ATOM 643 C CA . ALA A 1 84 ? -2.644 -5.451 -15.416 1.00 77.50 84 ALA A CA 1
ATOM 644 C C . ALA A 1 84 ? -3.295 -4.271 -16.147 1.00 77.50 84 ALA A C 1
ATOM 646 O O . ALA A 1 84 ? -4.446 -4.382 -16.552 1.00 77.50 84 ALA A O 1
ATOM 647 N N . LEU A 1 85 ? -2.572 -3.179 -16.393 1.00 71.12 85 LEU A N 1
ATOM 648 C CA . LEU A 1 85 ? -3.082 -2.020 -17.131 1.00 71.12 85 LEU A CA 1
ATOM 649 C C . LEU A 1 85 ? -3.323 -2.336 -18.611 1.00 71.12 85 LEU A C 1
ATOM 651 O O . LEU A 1 85 ? -4.364 -1.975 -19.147 1.00 71.12 85 LEU A O 1
ATOM 655 N N . THR A 1 86 ? -2.414 -3.073 -19.253 1.00 74.62 86 THR A N 1
ATOM 656 C CA . THR A 1 86 ? -2.533 -3.429 -20.677 1.00 74.62 86 THR A CA 1
ATOM 657 C C . THR A 1 86 ? -3.644 -4.456 -20.939 1.00 74.62 86 THR A C 1
ATOM 659 O O . THR A 1 86 ? -4.218 -4.473 -22.025 1.00 74.62 86 THR A O 1
ATOM 662 N N . ARG A 1 87 ? -3.975 -5.326 -19.96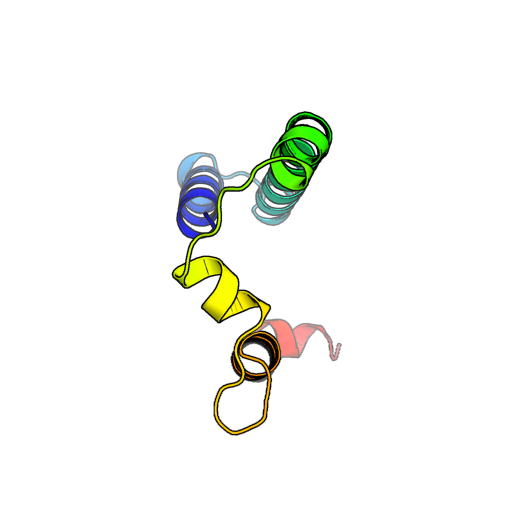9 1.00 65.94 87 ARG A N 1
ATOM 663 C CA . ARG A 1 87 ? -4.980 -6.400 -20.138 1.00 65.94 87 ARG A CA 1
ATOM 664 C C . ARG A 1 87 ? -6.299 -6.190 -19.391 1.00 65.94 87 ARG A C 1
ATOM 666 O O . ARG A 1 87 ? -7.237 -6.953 -19.624 1.00 65.94 87 ARG A O 1
ATOM 673 N N . SER A 1 88 ? -6.412 -5.212 -18.493 1.00 54.31 88 SER A N 1
ATOM 674 C CA . SER A 1 88 ? -7.666 -4.972 -17.770 1.00 54.31 88 SER A CA 1
ATOM 675 C C . SER A 1 88 ? -8.636 -4.110 -18.592 1.00 54.31 88 SER A C 1
ATOM 677 O O . SER A 1 88 ? -8.280 -3.097 -19.191 1.00 54.31 88 SER A O 1
ATOM 679 N N . ARG A 1 89 ? -9.917 -4.508 -18.586 1.00 56.28 89 ARG A N 1
ATOM 680 C CA . ARG A 1 89 ? -11.041 -3.819 -19.251 1.00 56.28 89 ARG A CA 1
ATOM 681 C C . ARG A 1 89 ? -11.256 -2.318 -18.908 1.00 56.28 89 ARG A C 1
ATOM 683 O O . ARG A 1 89 ? -11.920 -1.667 -19.712 1.00 56.28 89 ARG A O 1
ATOM 690 N N . PRO A 1 90 ? -10.732 -1.716 -17.814 1.00 52.62 90 PRO A N 1
ATOM 691 C CA . PRO A 1 90 ? -10.791 -0.264 -17.607 1.00 52.62 90 PRO A CA 1
ATOM 692 C C . PRO A 1 90 ? -10.003 0.562 -18.636 1.00 52.62 90 PRO A C 1
ATOM 694 O O . PRO A 1 90 ? -10.319 1.735 -18.810 1.00 52.62 90 PRO A O 1
ATOM 697 N N . GLY A 1 91 ? -9.023 -0.019 -19.345 1.00 49.69 91 GLY A N 1
ATOM 698 C CA . GLY A 1 91 ? -8.192 0.710 -20.316 1.00 49.69 91 GLY A CA 1
ATOM 699 C C . GLY A 1 91 ? -8.968 1.336 -21.484 1.00 49.69 91 GLY A C 1
ATOM 700 O O . GLY A 1 91 ? -8.547 2.353 -22.021 1.00 49.69 91 GLY A O 1
ATOM 701 N N . TRP A 1 92 ? -10.139 0.796 -21.836 1.00 52.44 92 TRP A N 1
ATOM 702 C CA . TRP A 1 92 ? -11.010 1.360 -22.879 1.00 52.44 92 TRP A CA 1
ATOM 703 C C . TRP A 1 92 ? -11.763 2.629 -22.449 1.00 52.44 92 TRP A C 1
ATOM 705 O O . TRP A 1 92 ? -12.149 3.413 -23.305 1.00 52.44 92 TRP A O 1
ATOM 715 N N . HIS A 1 93 ? -11.962 2.850 -21.145 1.00 53.62 93 HIS A N 1
ATOM 716 C CA . HIS A 1 93 ? -12.705 4.012 -20.636 1.00 53.62 93 HIS A CA 1
ATOM 717 C C . HIS A 1 93 ? -11.819 5.232 -20.351 1.00 53.62 93 HIS A C 1
ATOM 719 O O . HIS A 1 93 ? -12.347 6.302 -20.092 1.00 53.62 93 HIS A O 1
ATOM 725 N N . VAL A 1 94 ? -10.491 5.083 -20.371 1.00 57.31 94 VAL A N 1
ATOM 726 C CA . VAL A 1 94 ? -9.542 6.195 -20.150 1.00 57.31 94 VAL A CA 1
ATOM 727 C C . VAL A 1 94 ? -9.185 6.907 -21.465 1.00 57.31 94 VAL A C 1
ATOM 729 O O . VAL A 1 94 ? -8.666 8.016 -21.449 1.00 57.31 94 VAL A O 1
ATOM 732 N N . LEU A 1 95 ? -9.479 6.281 -22.609 1.00 53.72 95 LEU A N 1
ATOM 733 C CA . LEU A 1 95 ? -9.281 6.845 -23.950 1.00 53.72 95 LEU A CA 1
ATOM 734 C C . LEU A 1 95 ? -10.513 7.588 -24.502 1.00 53.72 95 LEU A C 1
ATOM 736 O O . LEU A 1 95 ? -10.432 8.099 -25.618 1.00 53.72 95 LEU A O 1
ATOM 740 N N . ALA A 1 96 ? -11.625 7.626 -23.758 1.00 45.81 96 ALA A N 1
ATOM 741 C CA . ALA A 1 96 ? -12.863 8.308 -24.141 1.00 45.81 96 ALA A CA 1
ATOM 742 C C . ALA A 1 96 ? -13.062 9.599 -23.340 1.00 45.81 96 ALA A C 1
ATOM 744 O O . ALA A 1 96 ? -12.877 9.550 -22.102 1.00 45.81 96 ALA A O 1
#

Sequence (96 aa):
TGLIFGAINGYLVGYLRLRAFLTTLVTFIFGRALFDILVTTYAADVQLSTATSDVLDFIGDSTFWGLSVSVWLAIILAIVTHIALTRSRPGWHVLA

Secondary structure (DSSP, 8-state):
-HHHHHHHHHHHHHTT---HHHHHHHHHHHHHHHHHHHHHHHHHHHHH-----HHHHHHHH-EETTEEHHHHHHHHHHHHHHHHHHHSGGGGTS--